Protein AF-A0A267TKT0-F1 (afdb_monomer_lite)

Radius of gyration: 10.82 Å; chains: 1; bounding box: 26×18×24 Å

Sequence (64 aa):
MISKDEIKKAYRSLTRVDRKQIKDVVCNTFGYKERNFQEKMSGEYNWSKAEIGVLKSLLEIDGA

Structure (mmCIF, N/CA/C/O backbone):
data_AF-A0A267TKT0-F1
#
_entry.id   AF-A0A267TKT0-F1
#
loop_
_atom_site.group_PDB
_atom_site.id
_atom_site.type_symbol
_atom_site.label_atom_id
_atom_site.label_alt_id
_atom_site.label_comp_id
_atom_site.label_asym_id
_atom_site.label_entity_id
_atom_site.label_seq_id
_atom_site.pdbx_PDB_ins_code
_atom_site.Cartn_x
_atom_site.Cartn_y
_atom_site.Cartn_z
_atom_site.occupancy
_atom_site.B_iso_or_equiv
_atom_site.auth_seq_id
_atom_site.auth_comp_id
_atom_site.auth_asym_id
_atom_site.auth_atom_id
_atom_site.pdbx_PDB_model_num
ATOM 1 N N . MET A 1 1 ? 17.369 -3.289 2.820 1.00 50.59 1 MET A N 1
ATOM 2 C CA . MET A 1 1 ? 16.112 -2.984 3.539 1.00 50.59 1 MET A CA 1
ATOM 3 C C . MET A 1 1 ? 15.481 -1.813 2.808 1.00 50.59 1 MET A C 1
ATOM 5 O O . MET A 1 1 ? 16.085 -0.753 2.815 1.00 50.59 1 MET A O 1
ATOM 9 N N . ILE A 1 2 ? 14.374 -2.031 2.093 1.00 58.12 2 ILE A N 1
ATOM 10 C CA . ILE A 1 2 ? 13.739 -0.985 1.274 1.00 58.12 2 ILE A CA 1
ATOM 11 C C . ILE A 1 2 ? 13.183 0.111 2.184 1.00 58.12 2 ILE A C 1
ATOM 13 O O . ILE A 1 2 ? 12.499 -0.189 3.169 1.00 58.12 2 ILE A O 1
ATOM 17 N N . SER A 1 3 ? 13.530 1.365 1.896 1.00 68.62 3 SER A N 1
ATOM 18 C CA . SER A 1 3 ? 13.125 2.512 2.710 1.00 68.62 3 SER A CA 1
ATOM 19 C C . SER A 1 3 ? 11.666 2.869 2.435 1.00 68.62 3 SER A C 1
ATOM 21 O O . SER A 1 3 ? 11.162 2.711 1.323 1.00 68.62 3 SER A O 1
ATOM 23 N N . LYS A 1 4 ? 10.967 3.421 3.432 1.00 73.12 4 LYS A N 1
ATOM 24 C CA . LYS A 1 4 ? 9.606 3.957 3.247 1.00 73.12 4 LYS A CA 1
ATOM 25 C C . LYS A 1 4 ? 9.539 4.962 2.094 1.00 73.12 4 LYS A C 1
ATOM 27 O O . LYS A 1 4 ? 8.504 5.069 1.441 1.00 73.12 4 LYS A O 1
ATOM 32 N N . ASP A 1 5 ? 10.627 5.686 1.848 1.00 81.38 5 ASP A N 1
ATOM 33 C CA . ASP A 1 5 ? 10.730 6.639 0.745 1.00 81.38 5 ASP A CA 1
ATOM 34 C C . ASP A 1 5 ? 10.657 5.971 -0.627 1.00 81.38 5 ASP A C 1
ATOM 36 O O . ASP A 1 5 ? 10.061 6.537 -1.539 1.00 81.38 5 ASP A O 1
ATOM 40 N N . GLU A 1 6 ? 11.174 4.751 -0.774 1.00 82.88 6 GLU A N 1
ATOM 41 C CA . GLU A 1 6 ? 11.075 3.994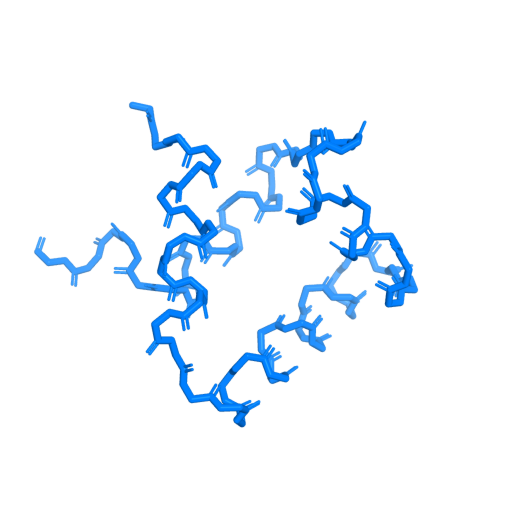 -2.024 1.00 82.88 6 GLU A CA 1
ATOM 42 C C . GLU A 1 6 ? 9.629 3.573 -2.296 1.00 82.88 6 GLU A C 1
ATOM 44 O O . GLU A 1 6 ? 9.137 3.784 -3.400 1.00 82.88 6 GLU A O 1
ATOM 49 N N . ILE A 1 7 ? 8.904 3.102 -1.273 1.00 84.56 7 ILE A N 1
ATOM 50 C CA . ILE A 1 7 ? 7.464 2.8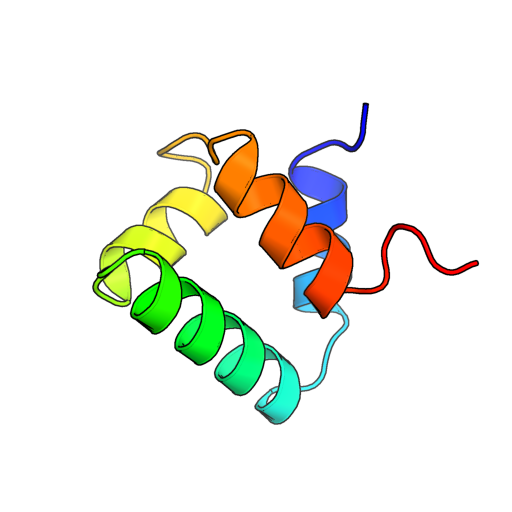00 -1.375 1.00 84.56 7 ILE A CA 1
ATOM 51 C C . ILE A 1 7 ? 6.681 4.060 -1.757 1.00 84.56 7 ILE A C 1
ATOM 53 O O . ILE A 1 7 ? 5.849 4.028 -2.663 1.00 84.56 7 ILE A O 1
ATOM 57 N N . LYS A 1 8 ? 6.956 5.197 -1.099 1.00 86.50 8 LYS A N 1
ATOM 58 C CA . LYS A 1 8 ? 6.295 6.471 -1.421 1.00 86.50 8 LYS A CA 1
ATOM 59 C C . LYS A 1 8 ? 6.607 6.916 -2.847 1.00 86.50 8 LYS A C 1
ATOM 61 O O . LYS A 1 8 ? 5.708 7.404 -3.530 1.00 86.50 8 LYS A O 1
ATOM 66 N N . LYS A 1 9 ? 7.856 6.772 -3.292 1.00 87.88 9 LYS A N 1
ATOM 67 C CA . LYS A 1 9 ? 8.296 7.152 -4.636 1.00 87.88 9 LYS A CA 1
ATOM 68 C C . LYS A 1 9 ? 7.633 6.277 -5.699 1.00 87.88 9 LYS A C 1
ATOM 70 O O . LYS A 1 9 ? 7.007 6.838 -6.593 1.00 87.88 9 LYS A O 1
ATOM 75 N N . ALA A 1 10 ? 7.688 4.954 -5.545 1.00 88.06 10 ALA A N 1
ATOM 76 C CA . ALA A 1 10 ? 7.052 3.992 -6.445 1.00 88.06 10 ALA A CA 1
ATOM 77 C C . ALA A 1 10 ? 5.536 4.214 -6.519 1.00 88.06 10 ALA A C 1
ATOM 79 O O . ALA A 1 10 ? 4.969 4.349 -7.598 1.00 88.06 10 ALA A O 1
ATOM 80 N N . TYR A 1 11 ? 4.872 4.381 -5.372 1.00 89.56 11 TYR A N 1
ATOM 81 C CA . TYR A 1 11 ? 3.446 4.691 -5.354 1.00 89.56 11 TYR A CA 1
ATOM 82 C C . TYR A 1 11 ? 3.138 6.017 -6.061 1.00 89.56 11 TYR A C 1
ATOM 84 O O . TYR A 1 11 ? 2.169 6.112 -6.806 1.00 89.56 11 TYR A O 1
ATOM 92 N N . ARG A 1 12 ? 3.948 7.066 -5.859 1.00 88.75 12 ARG A N 1
ATOM 93 C CA . ARG A 1 12 ? 3.730 8.375 -6.497 1.00 88.75 12 ARG A CA 1
A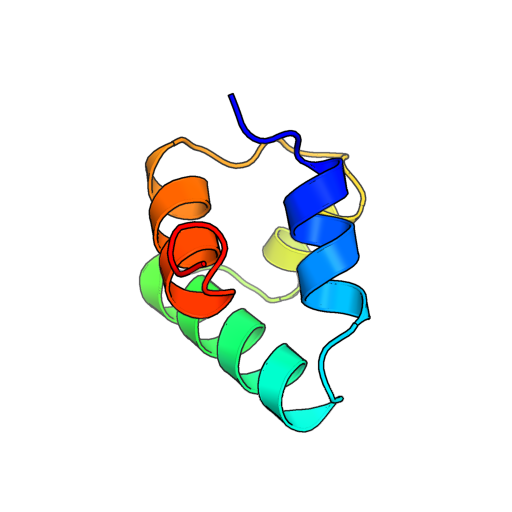TOM 94 C C . ARG A 1 12 ? 3.961 8.358 -8.008 1.00 88.75 12 ARG A C 1
ATOM 96 O O . ARG A 1 12 ? 3.291 9.145 -8.675 1.00 88.75 12 ARG A O 1
ATOM 103 N N . SER A 1 13 ? 4.837 7.496 -8.532 1.00 89.50 13 SER A N 1
ATOM 104 C CA . SER A 1 13 ? 5.071 7.355 -9.979 1.00 89.50 13 SER A CA 1
ATOM 105 C C . SER A 1 13 ? 3.941 6.649 -10.728 1.00 89.50 13 SER A C 1
ATOM 107 O O . SER A 1 13 ? 3.874 6.758 -11.948 1.00 89.50 13 SER A O 1
ATOM 109 N N . LEU A 1 14 ? 3.043 5.960 -10.022 1.00 89.38 14 LEU A N 1
ATOM 110 C CA . LEU A 1 14 ? 1.904 5.279 -10.629 1.00 89.38 14 LEU A CA 1
ATOM 111 C C . LEU A 1 14 ? 0.786 6.229 -11.073 1.00 89.38 14 LEU A C 1
ATOM 113 O O . LEU A 1 14 ? 0.627 7.347 -10.559 1.00 89.38 14 LEU A O 1
ATOM 117 N N . THR A 1 15 ? -0.055 5.739 -11.989 1.00 91.38 15 THR A N 1
ATOM 118 C CA . THR A 1 15 ? -1.250 6.463 -12.425 1.00 91.38 15 THR A CA 1
ATOM 119 C C . THR A 1 15 ? -2.254 6.613 -11.280 1.00 91.38 15 THR A C 1
ATOM 121 O O . THR A 1 15 ? -2.215 5.927 -10.255 1.00 91.38 15 THR A O 1
ATOM 124 N N . ARG A 1 16 ? -3.216 7.530 -11.436 1.00 90.19 16 ARG A N 1
ATOM 125 C CA . ARG A 1 16 ? -4.281 7.716 -10.438 1.00 90.19 16 ARG A CA 1
ATOM 126 C C . ARG A 1 16 ? -5.110 6.442 -10.221 1.00 90.19 16 ARG A C 1
ATOM 128 O O . ARG A 1 16 ? -5.566 6.234 -9.099 1.00 90.19 16 ARG A O 1
ATOM 135 N N . VAL A 1 17 ? -5.314 5.638 -11.267 1.00 91.06 17 VAL A N 1
ATOM 136 C CA . VAL A 1 17 ? -6.112 4.405 -11.204 1.00 91.06 17 VAL A CA 1
ATOM 137 C C . VAL A 1 17 ? -5.372 3.344 -10.398 1.00 91.06 17 VAL A C 1
ATOM 139 O O . VAL A 1 17 ? -5.933 2.844 -9.424 1.00 91.06 17 VAL A O 1
ATOM 142 N N . ASP A 1 18 ? -4.100 3.102 -10.706 1.00 89.56 18 ASP A N 1
ATOM 143 C CA . ASP A 1 18 ? -3.291 2.093 -10.007 1.00 89.56 18 ASP A CA 1
ATOM 144 C C . ASP A 1 18 ? -3.111 2.466 -8.534 1.00 89.56 18 ASP A C 1
ATOM 146 O O . ASP A 1 18 ? -3.319 1.648 -7.641 1.00 89.56 18 ASP A O 1
ATOM 150 N N . ARG A 1 19 ? -2.840 3.747 -8.243 1.00 91.75 19 ARG A N 1
ATOM 151 C CA . ARG A 1 19 ? -2.778 4.243 -6.858 1.00 91.75 19 ARG A CA 1
ATOM 152 C C . ARG A 1 19 ? -4.063 3.960 -6.085 1.00 91.75 19 ARG A C 1
ATOM 154 O O . ARG A 1 19 ? -4.003 3.560 -4.924 1.00 91.75 19 ARG A O 1
ATOM 161 N N . LYS A 1 20 ? -5.224 4.167 -6.717 1.00 92.94 20 LYS A N 1
ATOM 162 C CA . LYS A 1 20 ? -6.520 3.873 -6.098 1.00 92.94 20 LYS A CA 1
ATOM 163 C C . LYS A 1 20 ? -6.658 2.374 -5.830 1.00 92.94 20 LYS A C 1
ATOM 165 O O . LYS A 1 20 ? -7.005 2.016 -4.713 1.00 92.94 20 LYS A O 1
ATOM 170 N N . GLN A 1 21 ? -6.338 1.526 -6.806 1.00 92.88 21 GLN A N 1
ATOM 171 C CA . GLN A 1 21 ? -6.399 0.073 -6.639 1.00 92.88 21 GLN A CA 1
ATOM 172 C C . GLN A 1 21 ? -5.496 -0.406 -5.500 1.00 92.88 21 GLN A C 1
ATOM 174 O O . GLN A 1 21 ? -5.963 -1.120 -4.621 1.00 92.88 21 GLN A O 1
ATOM 179 N N . ILE A 1 22 ? -4.240 0.044 -5.447 1.00 92.31 22 ILE A N 1
ATOM 180 C CA . ILE A 1 22 ? -3.303 -0.330 -4.379 1.00 92.31 22 ILE A CA 1
ATOM 181 C C . ILE A 1 22 ? -3.827 0.104 -3.011 1.00 92.31 22 ILE A C 1
ATOM 183 O O . ILE A 1 22 ? -3.826 -0.691 -2.073 1.00 92.31 22 ILE A O 1
ATOM 187 N N . LYS A 1 23 ? -4.310 1.347 -2.895 1.00 93.62 23 LYS A N 1
ATOM 188 C CA . LYS A 1 23 ? -4.921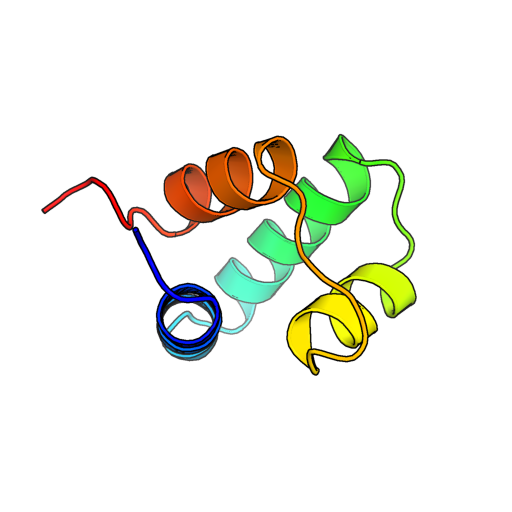 1.847 -1.659 1.00 93.62 23 LYS A CA 1
ATOM 189 C C . LYS A 1 23 ? -6.092 0.961 -1.233 1.00 93.62 23 LYS A C 1
ATOM 191 O O . LYS A 1 23 ? -6.148 0.557 -0.077 1.00 93.62 23 LYS A O 1
ATOM 196 N N . ASP A 1 24 ? -6.999 0.649 -2.154 1.00 93.81 24 ASP A N 1
ATOM 197 C CA . ASP A 1 24 ? -8.198 -0.139 -1.868 1.00 93.81 24 ASP A CA 1
ATOM 198 C C . ASP A 1 24 ? -7.826 -1.574 -1.448 1.00 93.81 24 ASP A C 1
ATOM 200 O O . ASP A 1 24 ? -8.349 -2.076 -0.454 1.00 93.81 24 ASP A O 1
ATOM 204 N N . VAL A 1 25 ? -6.860 -2.208 -2.123 1.00 93.38 25 VAL A N 1
ATOM 205 C CA . VAL A 1 25 ? -6.351 -3.544 -1.762 1.00 93.38 25 VAL A CA 1
ATOM 206 C C . VAL A 1 25 ? -5.733 -3.540 -0.367 1.00 93.38 25 VAL A C 1
ATOM 208 O O . VAL A 1 25 ? -6.075 -4.394 0.451 1.00 93.38 25 VAL A O 1
ATOM 211 N N . VAL A 1 26 ? -4.856 -2.582 -0.059 1.00 92.75 26 VAL A N 1
ATOM 212 C CA . VAL A 1 26 ? -4.218 -2.483 1.264 1.00 92.75 26 VAL A CA 1
ATOM 213 C C . VAL A 1 26 ? -5.268 -2.229 2.345 1.00 92.75 26 VAL A C 1
ATOM 215 O O . VAL A 1 26 ? -5.268 -2.911 3.369 1.00 92.75 26 VAL A O 1
ATOM 218 N N . CYS A 1 27 ? -6.204 -1.306 2.112 1.00 94.06 27 CYS A N 1
ATOM 219 C CA . CYS A 1 27 ? -7.271 -1.020 3.065 1.00 94.06 27 CYS A CA 1
ATOM 220 C C . CYS A 1 27 ? -8.151 -2.242 3.338 1.00 94.06 27 CYS A C 1
ATOM 222 O O . CYS A 1 27 ? -8.402 -2.559 4.498 1.00 94.06 27 CYS A O 1
ATOM 224 N N . ASN A 1 28 ? -8.554 -2.969 2.297 1.00 94.81 28 ASN A N 1
ATOM 225 C CA . ASN A 1 28 ? -9.368 -4.172 2.448 1.00 94.81 28 ASN A CA 1
ATOM 226 C C . ASN A 1 28 ? -8.600 -5.307 3.138 1.00 94.81 28 ASN A C 1
ATOM 228 O O . ASN A 1 28 ? -9.156 -5.985 3.996 1.00 94.81 28 ASN A O 1
ATOM 23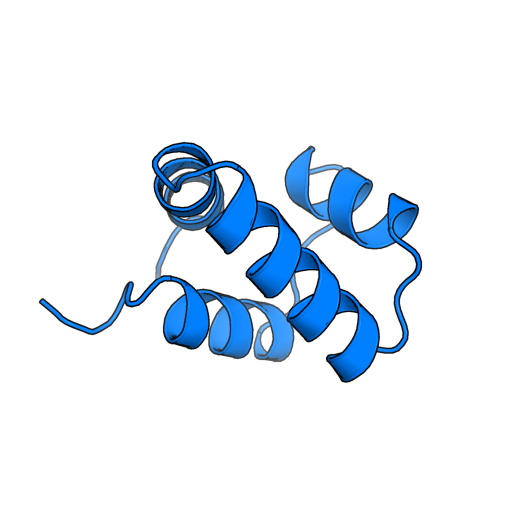2 N N . THR A 1 29 ? -7.316 -5.485 2.811 1.00 94.56 29 THR A N 1
ATOM 233 C CA . THR A 1 29 ? -6.475 -6.558 3.371 1.00 94.56 29 THR A CA 1
ATOM 234 C C . THR A 1 29 ? -6.259 -6.394 4.876 1.00 94.56 29 THR A C 1
ATOM 236 O O . THR A 1 29 ? -6.276 -7.378 5.610 1.00 94.56 29 THR A O 1
ATOM 239 N N . PHE A 1 30 ? -6.071 -5.159 5.350 1.00 93.00 30 PHE A N 1
ATOM 240 C CA . PHE A 1 30 ? -5.760 -4.876 6.758 1.00 93.00 30 PHE A CA 1
ATOM 241 C C . PHE A 1 30 ? -6.932 -4.276 7.549 1.00 93.00 30 PHE A C 1
ATOM 243 O O . PHE A 1 30 ? -6.761 -3.902 8.708 1.00 93.00 30 PHE A O 1
ATOM 250 N N . GLY A 1 31 ? -8.120 -4.172 6.944 1.00 92.69 31 GLY A N 1
ATOM 251 C CA . GLY A 1 31 ? -9.300 -3.577 7.579 1.00 92.69 31 GLY A CA 1
ATOM 252 C C . GLY A 1 31 ? -9.141 -2.083 7.885 1.00 92.69 31 GLY A C 1
ATOM 253 O O . GLY A 1 31 ? -9.683 -1.586 8.872 1.00 92.69 31 GLY A O 1
ATOM 254 N N . TYR A 1 32 ? -8.363 -1.360 7.079 1.00 90.62 32 TYR A N 1
ATOM 255 C CA . TYR A 1 32 ? -8.099 0.058 7.291 1.00 90.62 32 TYR A CA 1
ATOM 256 C C . TYR A 1 32 ? -9.157 0.951 6.671 1.00 90.62 32 TYR A C 1
ATOM 258 O O . TYR A 1 32 ? -9.699 0.691 5.598 1.00 90.62 32 TYR A O 1
ATOM 266 N N . LYS A 1 33 ? -9.368 2.091 7.326 1.00 92.62 33 LYS A N 1
ATOM 267 C CA . LYS A 1 33 ? -9.995 3.240 6.685 1.00 92.62 33 LYS A CA 1
ATOM 268 C C . LYS A 1 33 ? -8.940 3.978 5.867 1.00 92.62 33 LYS A C 1
ATOM 270 O O . LYS A 1 33 ? -7.754 3.963 6.194 1.00 92.62 33 LYS A O 1
ATOM 275 N N . GLU A 1 34 ? -9.387 4.713 4.855 1.00 90.31 34 GLU A N 1
ATOM 276 C CA . GLU A 1 34 ? -8.504 5.517 4.002 1.00 90.31 34 GLU A CA 1
ATOM 277 C C . GLU A 1 34 ? -7.587 6.459 4.802 1.00 90.31 34 GLU A C 1
ATOM 279 O O . GLU A 1 34 ? -6.414 6.611 4.465 1.00 90.31 34 GLU A O 1
ATOM 284 N N . ARG A 1 35 ? -8.084 7.026 5.908 1.00 91.69 35 ARG A N 1
ATOM 285 C CA . ARG A 1 35 ? -7.290 7.878 6.801 1.00 91.69 35 ARG A CA 1
ATOM 286 C C . ARG A 1 35 ? -6.043 7.167 7.343 1.00 91.69 35 ARG A C 1
ATOM 288 O O . ARG A 1 35 ? -4.971 7.755 7.319 1.00 91.69 35 ARG A O 1
ATOM 295 N N . ASN A 1 36 ? -6.145 5.899 7.744 1.00 91.38 36 ASN A N 1
ATOM 296 C CA . ASN A 1 36 ? -4.998 5.151 8.271 1.00 91.38 36 ASN A CA 1
ATOM 297 C C . ASN A 1 36 ? -3.910 4.957 7.204 1.00 91.38 36 ASN A C 1
ATOM 299 O O . ASN A 1 36 ? -2.719 5.072 7.490 1.00 91.38 36 ASN A O 1
ATOM 303 N N . PHE A 1 37 ? -4.318 4.697 5.958 1.00 90.62 37 PHE A N 1
ATOM 304 C CA . PHE A 1 37 ? -3.391 4.604 4.830 1.00 90.62 37 PHE A CA 1
ATOM 305 C C . PHE A 1 37 ? -2.687 5.946 4.585 1.00 90.62 37 PHE A C 1
ATOM 307 O O . PHE A 1 37 ? -1.472 5.987 4.393 1.00 90.62 37 PHE A O 1
ATOM 314 N N . GLN A 1 38 ? -3.430 7.056 4.634 1.00 90.00 38 GLN A N 1
ATOM 315 C CA . GLN A 1 38 ? -2.875 8.400 4.457 1.00 90.00 38 GLN A CA 1
ATOM 316 C C . GLN A 1 38 ? -1.873 8.772 5.561 1.00 90.00 38 GLN A C 1
ATOM 318 O O . GLN A 1 38 ? -0.809 9.295 5.239 1.00 90.00 38 GLN A O 1
ATOM 323 N N . GLU A 1 39 ? -2.150 8.451 6.826 1.00 90.88 39 GLU A N 1
ATOM 324 C CA . GLU A 1 39 ? -1.241 8.720 7.955 1.00 90.88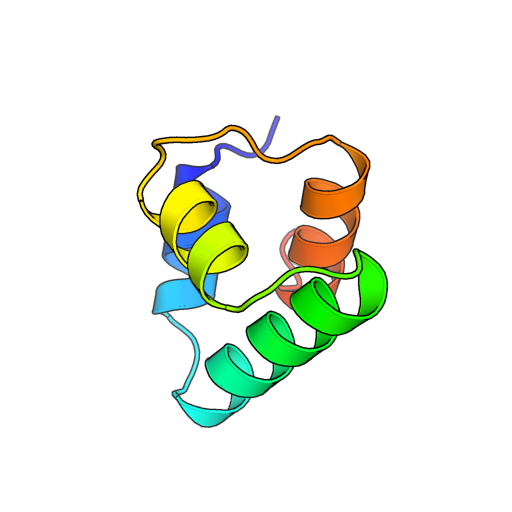 39 GLU A CA 1
ATOM 325 C C . GLU A 1 39 ? 0.052 7.873 7.868 1.00 90.88 39 GLU A C 1
ATOM 327 O O . GLU A 1 39 ? 1.158 8.335 8.160 1.00 90.88 39 GLU A O 1
ATOM 332 N N . LYS A 1 40 ? -0.027 6.635 7.365 1.00 88.75 40 LYS A N 1
ATOM 333 C CA . LYS A 1 40 ? 1.174 5.827 7.075 1.00 88.75 40 LYS A CA 1
ATOM 334 C C . LYS A 1 40 ? 1.965 6.364 5.876 1.00 88.75 40 LYS A C 1
ATOM 336 O O . LYS A 1 40 ? 3.199 6.348 5.872 1.00 88.75 40 LYS A O 1
ATOM 341 N N . MET A 1 41 ? 1.275 6.898 4.867 1.00 87.06 41 MET A N 1
ATOM 342 C CA . MET A 1 41 ? 1.904 7.557 3.716 1.00 87.06 41 MET A CA 1
ATOM 343 C C . MET A 1 41 ? 2.500 8.929 4.052 1.00 87.06 41 MET A C 1
ATOM 345 O O . MET A 1 41 ? 3.509 9.311 3.451 1.00 87.06 41 MET A O 1
ATOM 349 N N . SER A 1 42 ? 1.946 9.667 5.018 1.00 86.25 42 SER A N 1
ATOM 350 C CA . SER A 1 42 ? 2.551 10.904 5.532 1.00 86.25 42 SER A CA 1
ATOM 351 C C . SER A 1 42 ? 3.831 10.588 6.312 1.00 86.25 42 SER A C 1
ATOM 353 O O . SER A 1 42 ? 4.830 11.289 6.169 1.00 86.25 42 SER A O 1
ATOM 355 N N . GLY A 1 43 ? 3.874 9.432 6.981 1.00 82.56 43 GLY A N 1
ATOM 356 C CA . GLY A 1 43 ? 4.987 8.989 7.821 1.00 82.56 43 GLY A CA 1
ATOM 357 C C . GLY A 1 43 ? 4.727 9.182 9.314 1.00 82.56 43 GLY A C 1
ATOM 358 O O . GLY A 1 43 ? 5.625 8.900 10.102 1.00 82.56 43 GLY A O 1
ATOM 359 N N . GLU A 1 44 ? 3.519 9.614 9.684 1.00 83.50 44 GLU A N 1
ATOM 360 C CA . GLU A 1 44 ? 3.046 9.712 11.068 1.00 83.50 44 GLU A CA 1
ATOM 361 C C . GLU A 1 44 ? 3.025 8.340 11.757 1.00 83.50 44 GLU A C 1
ATOM 363 O O . GLU A 1 44 ? 3.391 8.222 12.924 1.00 83.50 44 GLU A O 1
ATOM 368 N N . TYR A 1 45 ? 2.717 7.280 11.000 1.00 83.38 45 TYR A N 1
ATOM 369 C CA . TYR A 1 45 ? 2.809 5.897 11.467 1.00 83.38 45 TYR A CA 1
ATOM 370 C C . TYR A 1 45 ? 3.721 5.035 10.596 1.00 83.38 45 TYR A C 1
ATOM 372 O O . TYR A 1 45 ? 3.895 5.239 9.393 1.00 83.38 45 TYR A O 1
ATOM 380 N N . ASN A 1 46 ? 4.294 4.009 11.225 1.00 84.38 46 ASN A N 1
ATOM 381 C CA . ASN A 1 46 ? 5.107 3.011 10.544 1.00 84.38 46 ASN A CA 1
ATOM 382 C C . ASN A 1 46 ? 4.225 1.974 9.834 1.00 84.38 46 ASN A C 1
ATOM 384 O O . ASN A 1 46 ? 3.203 1.526 10.360 1.00 84.38 46 ASN A O 1
ATOM 388 N N . TRP A 1 47 ? 4.669 1.542 8.656 1.00 87.69 47 TRP A N 1
ATOM 389 C CA . TRP A 1 47 ? 4.203 0.301 8.048 1.00 87.69 47 TRP A CA 1
ATOM 390 C C . TRP A 1 47 ? 4.793 -0.891 8.811 1.00 87.69 47 TRP A C 1
ATOM 392 O O . TRP A 1 47 ? 5.986 -0.909 9.122 1.00 87.69 47 TRP A O 1
ATOM 402 N N . SER A 1 48 ? 3.969 -1.884 9.119 1.00 89.31 48 SER A N 1
ATOM 403 C CA . SER A 1 48 ? 4.411 -3.183 9.616 1.00 89.31 48 SER A CA 1
ATOM 404 C C . SER A 1 48 ? 5.072 -3.992 8.498 1.00 89.31 48 SER A C 1
ATOM 406 O O . SER A 1 48 ? 4.916 -3.705 7.310 1.00 89.31 48 SER A O 1
ATOM 408 N N . LYS A 1 49 ? 5.798 -5.051 8.872 1.00 87.38 49 LYS A N 1
ATOM 409 C CA . LYS A 1 49 ? 6.462 -5.940 7.905 1.00 87.38 49 LYS A CA 1
ATOM 410 C C . LYS A 1 49 ? 5.477 -6.585 6.921 1.00 87.38 49 LYS A C 1
ATOM 412 O O . LYS A 1 49 ? 5.804 -6.699 5.745 1.00 87.38 49 LYS A O 1
ATOM 417 N N . ALA A 1 50 ? 4.286 -6.968 7.387 1.00 89.12 50 ALA A N 1
ATOM 418 C CA . ALA A 1 50 ? 3.253 -7.563 6.541 1.00 89.12 50 ALA A CA 1
ATOM 419 C C . ALA A 1 50 ? 2.727 -6.558 5.506 1.00 89.12 50 ALA A C 1
ATOM 421 O O . ALA A 1 50 ? 2.649 -6.871 4.321 1.00 89.12 50 ALA A O 1
ATOM 422 N N . GLU A 1 51 ? 2.446 -5.325 5.935 1.00 89.50 51 GLU A N 1
ATOM 423 C CA . GLU A 1 51 ? 1.992 -4.265 5.031 1.00 89.50 51 GLU A CA 1
ATOM 424 C C . GLU A 1 51 ? 3.057 -3.900 3.993 1.00 89.50 51 GLU A C 1
ATOM 426 O O . GLU A 1 51 ? 2.743 -3.733 2.818 1.00 89.50 51 GLU A O 1
ATOM 431 N N . ILE A 1 52 ? 4.327 -3.831 4.410 1.00 87.81 52 ILE A N 1
ATOM 432 C CA . ILE A 1 52 ? 5.457 -3.610 3.499 1.00 87.81 52 ILE A CA 1
ATOM 433 C C . ILE A 1 52 ? 5.543 -4.734 2.457 1.00 87.81 52 ILE A C 1
ATOM 435 O O . ILE A 1 52 ? 5.790 -4.445 1.291 1.00 87.81 52 ILE A O 1
ATOM 439 N N . GLY A 1 53 ? 5.320 -5.994 2.844 1.00 87.44 53 GLY A N 1
ATOM 440 C CA . GLY A 1 53 ? 5.317 -7.130 1.915 1.00 87.44 53 GLY A CA 1
ATOM 441 C C . GLY A 1 53 ? 4.210 -7.044 0.859 1.00 87.44 53 GLY A C 1
ATOM 442 O O . GLY A 1 53 ? 4.471 -7.244 -0.329 1.00 87.44 53 GLY A O 1
ATOM 443 N N . VAL A 1 54 ? 2.994 -6.670 1.270 1.00 90.06 54 VAL A N 1
ATOM 444 C CA . VAL A 1 54 ? 1.874 -6.440 0.339 1.00 90.06 54 VAL A CA 1
ATOM 445 C C . VAL A 1 54 ? 2.184 -5.275 -0.599 1.00 90.06 54 VAL A C 1
ATOM 447 O O . VAL A 1 54 ? 2.063 -5.418 -1.812 1.00 90.06 54 VAL A O 1
ATOM 450 N N . LEU A 1 55 ? 2.651 -4.141 -0.066 1.00 88.88 55 LEU A N 1
ATOM 451 C CA . LEU A 1 55 ? 3.004 -2.970 -0.872 1.00 88.88 55 LEU A CA 1
ATOM 452 C C . LEU A 1 55 ? 4.127 -3.264 -1.867 1.00 88.88 55 LEU A C 1
ATOM 454 O O . LEU A 1 55 ? 4.026 -2.845 -3.010 1.00 88.88 55 LEU A O 1
ATOM 458 N N . LYS A 1 56 ? 5.163 -4.010 -1.471 1.00 86.44 56 LYS A N 1
ATOM 459 C CA . LYS A 1 56 ? 6.234 -4.455 -2.376 1.00 86.44 56 LYS A CA 1
ATOM 460 C C . LYS A 1 56 ? 5.703 -5.279 -3.539 1.00 86.44 56 LYS A C 1
ATOM 462 O O . LYS A 1 56 ? 6.112 -5.043 -4.668 1.00 86.44 56 LYS A O 1
ATOM 467 N N . SER A 1 57 ? 4.793 -6.208 -3.251 1.00 86.75 57 SER A N 1
ATOM 468 C CA . SER A 1 57 ? 4.191 -7.075 -4.267 1.00 86.75 57 SER A CA 1
ATOM 469 C C . SER A 1 57 ? 3.330 -6.269 -5.242 1.00 86.75 57 SER A C 1
ATOM 471 O O . SER A 1 57 ? 3.424 -6.457 -6.445 1.00 86.75 57 SER A O 1
ATOM 473 N N . LEU A 1 58 ? 2.531 -5.329 -4.728 1.00 88.69 58 LEU A N 1
ATOM 474 C CA . LEU A 1 58 ? 1.655 -4.474 -5.537 1.00 88.69 58 LEU A CA 1
ATOM 475 C C . LEU A 1 58 ? 2.401 -3.400 -6.340 1.00 88.69 58 LEU A C 1
ATOM 477 O O . LEU A 1 58 ? 1.901 -2.945 -7.361 1.00 88.69 58 LEU A O 1
ATOM 481 N N . LEU A 1 59 ? 3.554 -2.952 -5.844 1.00 86.94 59 LEU A N 1
ATOM 482 C CA . LEU A 1 59 ? 4.394 -1.934 -6.478 1.00 86.94 59 LEU A CA 1
ATOM 483 C C . LEU A 1 59 ? 5.538 -2.544 -7.300 1.00 86.94 59 LEU A C 1
ATOM 485 O O . LEU A 1 59 ? 6.389 -1.794 -7.770 1.00 86.94 59 LEU A O 1
ATOM 489 N N . GLU A 1 60 ? 5.588 -3.875 -7.412 1.00 82.44 60 GLU A N 1
ATOM 490 C CA . GLU A 1 60 ? 6.616 -4.629 -8.144 1.00 82.44 60 GLU A CA 1
ATOM 491 C C . GLU A 1 60 ? 8.059 -4.266 -7.735 1.00 82.44 60 GLU A C 1
ATOM 493 O O . GLU A 1 60 ? 8.998 -4.358 -8.518 1.00 82.44 60 GLU A O 1
ATOM 498 N N . ILE A 1 61 ? 8.271 -3.880 -6.470 1.00 74.25 61 ILE A N 1
ATOM 499 C CA . ILE A 1 61 ? 9.575 -3.382 -5.984 1.00 74.25 61 ILE A CA 1
ATOM 500 C C . ILE A 1 61 ? 10.621 -4.518 -5.869 1.00 74.25 61 ILE A C 1
ATOM 502 O O . ILE A 1 61 ? 11.811 -4.245 -5.755 1.00 74.25 61 ILE A O 1
ATOM 506 N N . ASP A 1 62 ? 10.207 -5.787 -5.943 1.00 61.41 62 ASP A N 1
ATOM 507 C CA . ASP A 1 62 ? 11.102 -6.961 -6.012 1.00 61.41 62 ASP A CA 1
ATOM 508 C C . ASP A 1 62 ? 11.128 -7.621 -7.418 1.00 61.41 62 ASP A C 1
ATOM 510 O O . ASP A 1 62 ? 11.588 -8.751 -7.555 1.00 61.41 62 ASP A O 1
ATOM 514 N N . GLY A 1 63 ? 10.637 -6.939 -8.463 1.00 44.84 63 GLY A N 1
ATOM 515 C CA . GLY A 1 63 ? 10.576 -7.445 -9.842 1.00 44.84 63 GLY A CA 1
ATOM 516 C C . GLY A 1 63 ? 11.286 -6.552 -10.861 1.00 44.84 63 GLY A C 1
ATOM 517 O O . GLY A 1 63 ? 10.640 -6.034 -11.768 1.00 44.84 63 GLY A O 1
ATOM 518 N N . ALA A 1 64 ? 12.604 -6.389 -10.714 1.00 40.69 64 ALA A N 1
ATOM 519 C CA . ALA A 1 64 ? 13.533 -5.965 -11.765 1.00 40.69 64 ALA A CA 1
ATOM 520 C C . ALA A 1 64 ? 14.802 -6.823 -11.691 1.00 40.69 64 ALA A C 1
ATOM 522 O O . ALA A 1 64 ? 15.278 -7.051 -10.555 1.00 40.69 64 ALA A O 1
#

pLDDT: mean 85.43, std 11.3, range [40.69, 94.81]

Foldseek 3Di:
DDDLVNLLVLLVPDDPVLVVVLLVVLCVVVVHDSVVVVCCSVVVDPDDPVSVVSSCVSSVVVPD

Secondary structure (DSSP, 8-state):
---HHHHHHHHHHS-HHHHHHHHHHHHHHHT--HHHHHHHHHTSSPPPHHHHHHHHHHTTTT--